Protein AF-A0AAE9ZLC9-F1 (afdb_monomer_lite)

Secondary structure (DSSP, 8-state):
-GGGGGGS-EEEEE-S-TTS-GGG--EEEEE--TTS-HHHHHHHHHHS---PPPP-EEEEEEEE--STTHHHHHHHHHHHHHHHHHHHTT--BS-EEEEE--TTT-SEEEEEEEESS-GGGGHHHHH--

pLDDT: mean 86.39, std 11.59, range [37.81, 95.06]

Radius of gyration: 15.39 Å; chains: 1; bounding box: 34×34×40 Å

Foldseek 3Di:
DVVPQLQFWWKKKWQDDPPDDPVPTDIDTDTDCVPDDPVVVVVVVVVAPDDDQDDADKDKDKDFDDDPVSVVVVCVPPVVVRVVVCVVVVKDFLIKMWTDGDVVPDGTIMIITGIPDHVVSCVVVVVRD

Sequence (129 aa):
MALQIWRHGRLAVYLDPPDAPKESLRSILACRIDGLSEGEQATWRASFPGVMLPGSDALIADFPYKNYASFFLAPMKVYPELQKRMLAEGREGAVAIEEYGVIGESERIRIIMPVGIERTAYQPLMDAF

Organism: NCBI:txid1866326

Structure (mmCIF, N/CA/C/O backbone):
data_AF-A0AAE9ZLC9-F1
#
_entry.id   AF-A0AAE9ZLC9-F1
#
loop_
_atom_site.group_PDB
_atom_site.id
_atom_site.type_symbol
_atom_site.label_atom_id
_atom_site.label_alt_id
_atom_site.label_comp_id
_atom_site.label_asym_id
_atom_site.label_entity_id
_atom_site.label_seq_id
_atom_site.pdbx_PDB_ins_code
_atom_site.Cartn_x
_atom_site.Cartn_y
_atom_site.Cartn_z
_atom_site.occupancy
_atom_site.B_iso_or_equiv
_atom_site.auth_seq_id
_atom_site.auth_comp_id
_atom_site.auth_asym_id
_atom_site.auth_atom_id
_atom_site.pdbx_PDB_model_num
ATOM 1 N N . MET A 1 1 ? -15.002 4.793 20.406 1.00 41.41 1 MET A N 1
ATOM 2 C CA . MET A 1 1 ? -14.146 3.631 20.079 1.00 41.41 1 MET A CA 1
ATOM 3 C C . MET A 1 1 ? -13.706 3.558 18.608 1.00 41.41 1 MET A C 1
ATOM 5 O O . MET A 1 1 ? -12.858 2.741 18.302 1.00 41.41 1 MET A O 1
ATOM 9 N N . ALA A 1 2 ? -14.196 4.417 17.697 1.00 39.53 2 ALA A N 1
ATOM 10 C CA . ALA A 1 2 ? -13.727 4.440 16.301 1.00 39.53 2 ALA A CA 1
ATOM 11 C C . ALA A 1 2 ? -12.311 5.034 16.130 1.00 39.53 2 ALA A C 1
ATOM 13 O O . ALA A 1 2 ? -11.583 4.634 15.235 1.00 39.53 2 ALA A O 1
ATOM 14 N N . LEU A 1 3 ? -11.899 5.959 17.008 1.00 37.81 3 LEU A N 1
ATOM 15 C CA . LEU A 1 3 ? -10.652 6.738 16.903 1.00 37.81 3 LEU A CA 1
ATOM 16 C C . LEU A 1 3 ? -9.344 5.919 16.956 1.00 37.81 3 LEU A C 1
ATOM 18 O O . LEU A 1 3 ? -8.334 6.401 16.453 1.00 37.81 3 LEU A O 1
ATOM 22 N N . GLN A 1 4 ? -9.337 4.709 17.528 1.00 41.66 4 GLN A N 1
ATOM 23 C CA . GLN A 1 4 ? -8.110 3.904 17.657 1.00 41.66 4 GLN A CA 1
ATOM 24 C C . GLN A 1 4 ? -7.728 3.150 16.377 1.00 41.66 4 GLN A C 1
ATOM 26 O O . GLN A 1 4 ? -6.543 3.076 16.076 1.00 41.66 4 GLN A O 1
ATOM 31 N N . ILE A 1 5 ? -8.690 2.681 15.572 1.00 47.69 5 ILE A N 1
ATOM 32 C CA . ILE A 1 5 ? -8.378 2.025 14.285 1.00 47.69 5 ILE A CA 1
ATOM 33 C C . ILE A 1 5 ? -7.686 3.000 13.336 1.00 47.69 5 ILE A C 1
ATOM 35 O O . ILE A 1 5 ? -6.748 2.639 12.639 1.00 47.69 5 ILE A O 1
ATOM 39 N N . TRP A 1 6 ? -8.116 4.265 13.336 1.00 47.50 6 TRP A N 1
ATOM 40 C CA . TRP A 1 6 ? -7.562 5.286 12.447 1.00 47.50 6 TRP A CA 1
ATOM 41 C C . TRP A 1 6 ? -6.094 5.617 12.745 1.00 47.50 6 TRP A C 1
ATOM 43 O O . TRP A 1 6 ? -5.439 6.229 11.902 1.00 47.50 6 TRP A O 1
ATOM 53 N N . ARG A 1 7 ? -5.568 5.200 13.908 1.00 52.69 7 ARG A N 1
ATOM 54 C CA . ARG A 1 7 ? -4.142 5.296 14.256 1.00 52.69 7 ARG A CA 1
ATOM 55 C C . ARG A 1 7 ? -3.290 4.185 13.648 1.00 52.69 7 ARG A C 1
ATOM 57 O O . ARG A 1 7 ? -2.066 4.281 13.697 1.00 52.69 7 ARG A O 1
ATOM 64 N N . HIS A 1 8 ? -3.894 3.134 13.105 1.00 54.69 8 HIS A N 1
ATOM 65 C CA . HIS A 1 8 ? -3.182 1.995 12.539 1.00 54.69 8 HIS A CA 1
ATOM 66 C C . HIS A 1 8 ? -3.405 1.961 11.029 1.00 54.69 8 HIS A C 1
ATOM 68 O O . HIS A 1 8 ? -4.533 1.845 10.564 1.00 54.69 8 HIS A O 1
ATOM 74 N N . GLY A 1 9 ? -2.300 2.154 10.295 1.00 68.56 9 GLY A N 1
ATOM 75 C CA . GLY A 1 9 ? -2.165 2.249 8.837 1.00 68.56 9 GLY A CA 1
ATOM 76 C C . GLY A 1 9 ? -3.470 2.233 8.045 1.00 68.56 9 GLY A C 1
ATOM 77 O O . GLY A 1 9 ? -4.021 1.162 7.779 1.00 68.56 9 GLY A O 1
ATOM 78 N N . ARG A 1 10 ? -3.948 3.415 7.635 1.00 87.62 10 ARG A N 1
ATOM 79 C CA . ARG A 1 10 ? -5.004 3.507 6.622 1.00 87.62 10 ARG A CA 1
ATOM 80 C C . ARG A 1 10 ? -4.409 3.085 5.295 1.00 87.62 10 ARG A C 1
ATOM 82 O O . ARG A 1 10 ? -3.353 3.589 4.925 1.00 87.62 10 ARG A O 1
ATOM 89 N N . LEU A 1 11 ? -5.080 2.190 4.595 1.00 90.75 11 LEU A N 1
ATOM 90 C CA . LEU A 1 11 ? -4.595 1.629 3.349 1.00 90.75 11 LEU A CA 1
ATOM 91 C C . LEU A 1 11 ? -5.506 2.041 2.197 1.00 90.75 11 LEU A C 1
ATOM 93 O O . LEU A 1 11 ? -6.728 1.984 2.325 1.00 90.75 11 LEU A O 1
ATOM 97 N N . ALA A 1 12 ? -4.907 2.401 1.069 1.00 92.50 12 ALA A N 1
ATOM 98 C CA . ALA A 1 12 ? -5.549 2.298 -0.233 1.00 92.50 12 ALA A CA 1
ATOM 99 C C . ALA A 1 12 ? -4.851 1.179 -1.010 1.00 92.50 12 ALA A C 1
ATOM 101 O O . ALA A 1 12 ? -3.630 1.197 -1.151 1.00 92.50 12 ALA A O 1
ATOM 102 N N . VAL A 1 13 ? -5.609 0.190 -1.476 1.00 92.94 13 VAL A N 1
ATOM 103 C CA . VAL A 1 13 ? -5.089 -0.939 -2.256 1.00 92.94 13 VAL A CA 1
ATOM 104 C C . VAL A 1 13 ? -5.652 -0.857 -3.665 1.00 92.94 13 VAL A C 1
ATOM 106 O O . VAL A 1 13 ? -6.867 -0.866 -3.836 1.00 92.94 13 VAL A O 1
ATOM 109 N N . TYR A 1 14 ? -4.783 -0.778 -4.668 1.00 92.56 14 TYR A N 1
ATOM 110 C CA . TYR A 1 14 ? -5.153 -0.699 -6.080 1.00 92.56 14 TYR A CA 1
ATOM 111 C C . TYR A 1 14 ? -5.050 -2.086 -6.705 1.00 92.56 14 TYR A C 1
ATOM 113 O O . TYR A 1 14 ? -3.981 -2.707 -6.705 1.00 92.56 14 TYR A O 1
ATOM 121 N N . LEU A 1 15 ? -6.186 -2.581 -7.195 1.00 90.38 15 LEU A N 1
ATOM 122 C CA . LEU A 1 15 ? -6.376 -3.988 -7.545 1.00 90.38 15 LEU A CA 1
ATOM 123 C C . LEU A 1 15 ? -6.144 -4.304 -9.008 1.00 90.38 15 LEU A C 1
ATOM 125 O O . LEU A 1 15 ? -6.042 -5.484 -9.347 1.00 90.38 15 LEU A O 1
ATOM 129 N N . ASP A 1 16 ? -5.985 -3.295 -9.858 1.00 88.81 16 ASP A N 1
ATOM 130 C CA . ASP A 1 16 ? -5.881 -3.461 -11.308 1.00 88.81 16 ASP A CA 1
ATOM 131 C C . ASP A 1 16 ? -4.514 -3.019 -11.845 1.00 88.81 16 ASP A C 1
ATOM 133 O O . ASP A 1 16 ? -3.802 -2.247 -11.189 1.00 88.81 16 ASP A O 1
ATOM 137 N N . PRO A 1 17 ? -4.058 -3.614 -12.958 1.00 83.25 17 PRO A N 1
ATOM 138 C CA . PRO A 1 17 ? -2.774 -3.267 -13.546 1.00 83.25 17 PRO A CA 1
ATOM 139 C C . PRO A 1 17 ? -2.822 -1.855 -14.160 1.00 83.25 17 PRO A C 1
ATOM 141 O O . PRO A 1 17 ? -3.903 -1.327 -14.431 1.00 83.25 17 PRO A O 1
ATOM 144 N N . PRO A 1 18 ? -1.662 -1.209 -14.374 1.00 78.69 18 PRO A N 1
ATOM 145 C CA . PRO A 1 18 ? -1.604 0.180 -14.840 1.00 78.69 18 PRO A CA 1
ATOM 146 C C . PRO A 1 18 ? -2.174 0.399 -16.252 1.00 78.69 18 PRO A C 1
ATOM 148 O O . PRO A 1 18 ? -2.466 1.536 -16.615 1.00 78.69 18 PRO A O 1
ATOM 151 N N . ASP A 1 19 ? -2.312 -0.660 -17.048 1.00 83.94 19 ASP A N 1
ATOM 152 C CA . ASP A 1 19 ? -2.883 -0.662 -18.398 1.00 83.94 19 ASP A CA 1
ATOM 153 C C . ASP A 1 19 ? -4.391 -0.966 -18.428 1.00 83.94 19 ASP A C 1
ATOM 155 O O . ASP A 1 19 ? -5.004 -0.898 -19.496 1.00 83.94 19 ASP A O 1
ATOM 159 N N . ALA A 1 20 ? -5.008 -1.264 -17.278 1.00 87.25 20 ALA A N 1
ATOM 160 C CA . ALA A 1 20 ? -6.444 -1.490 -17.202 1.00 87.25 20 ALA A CA 1
ATOM 161 C C . ALA A 1 20 ? -7.235 -0.242 -17.653 1.00 87.25 20 ALA A C 1
ATOM 163 O O . ALA A 1 20 ? -6.843 0.893 -17.344 1.00 87.25 20 ALA A O 1
ATOM 164 N N . PRO A 1 21 ? -8.376 -0.417 -18.351 1.00 90.62 21 PRO A N 1
ATOM 165 C CA . PRO A 1 21 ? -9.246 0.694 -18.721 1.00 90.62 21 PRO A CA 1
ATOM 166 C C . PRO A 1 21 ? -9.678 1.492 -17.489 1.00 90.62 21 PRO A C 1
ATOM 168 O O . PRO A 1 21 ? -9.959 0.918 -16.437 1.00 90.62 21 PRO A O 1
ATOM 171 N N . LYS A 1 22 ? -9.773 2.821 -17.618 1.00 88.94 22 LYS A N 1
ATOM 172 C CA . LYS A 1 22 ? -10.055 3.719 -16.482 1.00 88.94 22 LYS A CA 1
ATOM 173 C C . LYS A 1 22 ? -11.364 3.374 -15.774 1.00 88.94 22 LYS A C 1
ATOM 175 O O . LYS A 1 22 ? -11.442 3.440 -14.554 1.00 88.94 22 LYS A O 1
ATOM 180 N N . GLU A 1 23 ? -12.373 3.000 -16.545 1.00 91.56 23 GLU A N 1
ATOM 181 C CA . GLU A 1 23 ? -13.699 2.571 -16.106 1.00 91.56 23 GLU A CA 1
ATOM 182 C C . GLU A 1 23 ? -13.704 1.224 -15.367 1.00 91.56 23 GLU A C 1
ATOM 184 O O . GLU A 1 23 ? -14.697 0.884 -14.733 1.00 91.56 23 GLU A O 1
ATOM 189 N N . SER A 1 24 ? -12.610 0.465 -15.446 1.00 89.19 24 SER A N 1
ATOM 190 C CA . SER A 1 24 ? -12.443 -0.846 -14.809 1.00 89.19 24 SER A CA 1
ATOM 191 C C . SER A 1 24 ? -11.488 -0.812 -13.614 1.00 89.19 24 SER A C 1
ATOM 193 O O . SER A 1 24 ? -11.237 -1.854 -13.018 1.00 89.19 24 SER A O 1
ATOM 195 N N . LEU A 1 25 ? -10.945 0.361 -13.264 1.00 90.56 25 LEU A N 1
ATOM 196 C CA . LEU A 1 25 ? -10.050 0.513 -12.121 1.00 90.56 25 LEU A CA 1
ATOM 197 C C . LEU A 1 25 ? -10.820 0.363 -10.808 1.00 90.56 25 LEU A C 1
ATOM 199 O O . LEU A 1 25 ? -11.766 1.100 -10.527 1.00 90.56 25 LEU A O 1
ATOM 203 N N . ARG A 1 26 ? -10.353 -0.554 -9.973 1.00 91.88 26 ARG A N 1
ATOM 204 C CA . ARG A 1 26 ? -10.865 -0.861 -8.645 1.00 91.88 26 ARG A CA 1
ATOM 205 C C . ARG A 1 26 ? -9.793 -0.560 -7.614 1.00 91.88 26 ARG A C 1
ATOM 207 O O . ARG A 1 26 ? -8.600 -0.849 -7.774 1.00 91.88 26 ARG A O 1
ATOM 214 N N . SER A 1 27 ? -10.246 -0.001 -6.506 1.00 92.00 27 SER A N 1
ATOM 215 C CA . SER A 1 27 ? -9.431 0.187 -5.321 1.00 92.00 27 SER A CA 1
ATOM 216 C C . SER A 1 27 ? -10.255 -0.068 -4.071 1.00 9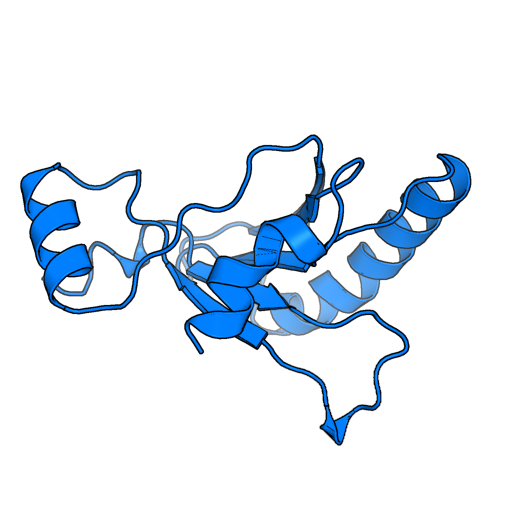2.00 27 SER A C 1
ATOM 218 O O . SER A 1 27 ? -11.477 0.074 -4.064 1.00 92.00 27 SER A O 1
ATOM 220 N N . ILE A 1 28 ? -9.567 -0.463 -3.007 1.00 91.81 28 ILE A N 1
ATOM 221 C CA . ILE A 1 28 ? -10.163 -0.726 -1.703 1.00 91.81 28 ILE A CA 1
ATOM 222 C C . ILE A 1 28 ? -9.542 0.224 -0.691 1.00 91.81 28 ILE A C 1
ATOM 224 O O . ILE A 1 28 ? -8.319 0.339 -0.594 1.00 91.81 28 ILE A O 1
ATOM 228 N N . LEU A 1 29 ? -10.397 0.873 0.097 1.00 90.81 29 LEU A N 1
ATOM 229 C CA . LEU A 1 29 ? -9.987 1.566 1.310 1.00 90.81 29 LEU A CA 1
ATOM 230 C C . LEU A 1 29 ? -10.072 0.587 2.478 1.00 90.81 29 LEU A C 1
ATOM 232 O O . LEU A 1 29 ? -11.135 0.039 2.762 1.00 90.81 29 LEU A O 1
ATOM 236 N N . ALA A 1 30 ? -8.950 0.372 3.152 1.00 89.38 30 ALA A N 1
ATOM 237 C CA . ALA A 1 30 ? -8.832 -0.583 4.241 1.00 89.38 30 ALA A CA 1
ATOM 238 C C . ALA A 1 30 ? -8.096 0.024 5.441 1.00 89.38 30 ALA A C 1
ATOM 240 O O . ALA A 1 30 ? -7.566 1.136 5.402 1.00 89.38 30 ALA A O 1
ATOM 241 N N . CYS A 1 31 ? -8.064 -0.725 6.535 1.00 89.38 31 CYS A N 1
ATOM 242 C CA . CYS A 1 31 ? -7.281 -0.393 7.714 1.00 89.38 31 CYS A CA 1
ATOM 243 C C . CYS A 1 31 ? -6.585 -1.643 8.239 1.00 89.38 31 CYS A C 1
ATOM 245 O O . CYS A 1 31 ? -7.064 -2.768 8.078 1.00 89.38 31 CYS A O 1
ATOM 247 N N . ARG A 1 32 ? -5.437 -1.430 8.871 1.00 88.06 32 ARG A N 1
ATOM 248 C CA . ARG A 1 32 ? -4.700 -2.483 9.556 1.00 88.06 32 ARG A CA 1
ATOM 249 C C . ARG A 1 32 ? -5.283 -2.718 10.942 1.00 88.06 32 ARG A C 1
ATOM 251 O O . ARG A 1 32 ? -5.432 -1.782 11.722 1.00 88.06 32 ARG A O 1
ATOM 258 N N . ILE A 1 33 ? -5.568 -3.979 11.257 1.00 88.94 33 ILE A N 1
ATOM 259 C CA . ILE A 1 33 ? -6.037 -4.393 12.589 1.00 88.94 33 ILE A CA 1
ATOM 260 C C . ILE A 1 33 ? -5.012 -5.247 13.340 1.00 88.94 33 ILE A C 1
ATOM 262 O O . ILE A 1 33 ? -5.241 -5.594 14.491 1.00 88.94 33 ILE A O 1
ATOM 266 N N . ASP A 1 34 ? -3.876 -5.576 12.722 1.00 84.81 34 ASP A N 1
ATOM 267 C CA . ASP A 1 34 ? -2.838 -6.440 13.296 1.00 84.81 34 ASP A CA 1
ATOM 268 C C . ASP A 1 34 ? -2.129 -5.825 14.516 1.00 84.81 34 ASP A C 1
ATOM 270 O O . ASP A 1 34 ? -1.554 -6.553 15.319 1.00 84.81 34 ASP A O 1
ATOM 274 N N . GLY A 1 35 ? -2.224 -4.504 14.696 1.00 84.19 35 GLY A N 1
ATOM 275 C CA . GLY A 1 35 ? -1.751 -3.800 15.894 1.00 84.19 35 GLY A CA 1
ATOM 276 C C . GLY A 1 35 ? -2.757 -3.721 17.052 1.00 84.19 35 GLY A C 1
ATOM 277 O O . GLY A 1 35 ? -2.401 -3.218 18.115 1.00 84.19 35 GLY A O 1
ATOM 278 N N . LEU A 1 36 ? -4.002 -4.177 16.865 1.00 87.19 36 LEU A N 1
ATOM 279 C CA . LEU A 1 36 ? -5.048 -4.135 17.897 1.00 87.19 36 LEU A CA 1
ATOM 280 C C . LEU A 1 36 ? -4.994 -5.370 18.808 1.00 87.19 36 LEU A C 1
ATOM 282 O O . LEU A 1 36 ? -4.471 -6.414 18.414 1.00 87.19 36 LEU A O 1
ATOM 286 N N . SER A 1 37 ? -5.587 -5.287 20.002 1.00 90.50 37 SER A N 1
ATOM 287 C CA . SER A 1 37 ? -5.745 -6.459 20.879 1.00 90.50 37 SER A CA 1
ATOM 288 C C . SER A 1 37 ? -6.650 -7.526 20.249 1.00 90.50 37 SER A C 1
ATOM 290 O O . SER A 1 37 ? -7.487 -7.219 19.400 1.00 90.50 37 SER A O 1
ATOM 292 N N . GLU A 1 38 ? -6.540 -8.788 20.678 1.00 90.50 38 GLU A N 1
ATOM 293 C CA . GLU A 1 38 ? -7.362 -9.880 20.126 1.00 90.50 38 GLU A CA 1
ATOM 294 C C . GLU A 1 38 ? -8.872 -9.608 20.227 1.00 90.50 38 GLU A C 1
ATOM 296 O O . GLU A 1 38 ? -9.608 -9.867 19.275 1.00 90.50 38 GLU A O 1
ATOM 301 N N . GLY A 1 39 ? -9.336 -9.031 21.341 1.00 92.94 39 GLY A N 1
ATOM 302 C CA . GLY A 1 39 ? -10.748 -8.681 21.528 1.00 92.94 39 GLY A CA 1
ATOM 303 C C . GLY A 1 39 ? -11.227 -7.583 20.571 1.00 92.94 39 GLY A C 1
ATOM 304 O O . GLY A 1 39 ? -12.325 -7.667 20.012 1.00 92.94 39 GLY A O 1
ATOM 305 N N . GLU A 1 40 ? -10.390 -6.575 20.319 1.00 89.81 40 GLU A N 1
ATOM 306 C CA . GLU A 1 40 ? -10.677 -5.536 19.325 1.00 89.81 40 GLU A CA 1
ATOM 307 C C . GLU A 1 40 ? -10.673 -6.120 17.910 1.00 89.81 40 GLU A C 1
ATOM 309 O O . GLU A 1 40 ? -11.611 -5.885 17.150 1.00 89.81 40 GLU A O 1
ATOM 314 N N . GLN A 1 41 ? -9.673 -6.937 17.563 1.00 90.19 41 GLN A N 1
ATOM 315 C CA . GLN A 1 41 ? -9.620 -7.619 16.269 1.00 90.19 41 GLN A CA 1
ATOM 316 C C . GLN A 1 41 ? -10.864 -8.483 16.033 1.00 90.19 41 GLN A C 1
ATOM 318 O O . GLN A 1 41 ? -11.435 -8.437 14.944 1.00 90.19 41 GLN A O 1
ATOM 323 N N . ALA A 1 42 ? -11.307 -9.247 17.037 1.00 91.31 42 ALA A N 1
ATOM 324 C CA . ALA A 1 42 ? -12.510 -10.072 16.952 1.00 91.31 42 ALA A CA 1
ATOM 325 C C . ALA A 1 42 ? -13.765 -9.224 16.692 1.00 91.31 42 ALA A C 1
ATOM 327 O O . ALA A 1 42 ? -14.579 -9.574 15.838 1.00 91.31 42 ALA A O 1
ATOM 328 N N . THR A 1 43 ? -13.881 -8.073 17.360 1.00 91.69 43 THR A N 1
ATOM 329 C CA . THR A 1 43 ? -14.989 -7.125 17.159 1.00 91.69 43 THR A CA 1
ATOM 330 C C . THR A 1 43 ? -15.040 -6.612 15.714 1.00 91.69 43 THR A C 1
ATOM 332 O O . THR A 1 43 ? -16.107 -6.592 15.095 1.00 91.69 43 THR A O 1
ATOM 335 N N . TRP A 1 44 ? -13.890 -6.237 15.144 1.00 89.44 44 TRP A N 1
ATOM 336 C CA . TRP A 1 44 ? -13.821 -5.723 13.772 1.00 89.44 44 TRP A CA 1
ATOM 337 C C . TRP A 1 44 ? -14.048 -6.808 12.724 1.00 89.44 44 TRP A C 1
ATOM 339 O O . TRP A 1 44 ? -14.813 -6.582 11.790 1.00 89.44 44 TRP A O 1
ATOM 349 N N . ARG A 1 45 ? -13.479 -8.005 12.913 1.00 88.81 45 ARG A N 1
ATOM 350 C CA . ARG A 1 45 ? -13.714 -9.161 12.029 1.00 88.81 45 ARG A CA 1
ATOM 351 C C . ARG A 1 45 ? -15.179 -9.602 12.003 1.00 88.81 45 ARG A C 1
ATOM 353 O O . ARG A 1 45 ? -15.631 -10.109 10.987 1.00 88.81 45 ARG A O 1
ATOM 360 N N . ALA A 1 46 ? -15.919 -9.408 13.095 1.00 90.62 46 ALA A N 1
ATOM 361 C CA . ALA A 1 46 ? -17.353 -9.695 13.135 1.00 90.62 46 ALA A CA 1
ATOM 362 C C . ALA A 1 46 ? -18.204 -8.647 12.393 1.00 90.62 46 ALA A C 1
ATOM 364 O O . ALA A 1 46 ? -19.331 -8.941 12.005 1.00 90.62 46 ALA A O 1
ATOM 365 N N . SER A 1 47 ? -17.682 -7.429 12.212 1.00 90.31 47 SER A N 1
ATOM 366 C CA . SER A 1 47 ? -18.437 -6.295 11.661 1.00 90.31 47 SER A CA 1
ATOM 367 C C . SER A 1 47 ? -18.102 -5.989 10.199 1.00 90.31 47 SER A C 1
ATOM 369 O O . SER A 1 47 ? -18.915 -5.385 9.505 1.00 90.31 47 SER A O 1
ATOM 371 N N . PHE A 1 48 ? -16.912 -6.377 9.732 1.00 88.12 48 PHE A N 1
ATOM 372 C CA . PHE A 1 48 ? -16.414 -6.058 8.395 1.00 88.12 48 PHE A CA 1
ATOM 373 C C . PHE A 1 48 ? -15.728 -7.269 7.759 1.00 88.12 48 PHE A C 1
ATOM 375 O O . PHE A 1 48 ? -15.074 -8.037 8.471 1.00 88.12 48 PHE A O 1
ATOM 382 N N . PRO A 1 49 ? -15.812 -7.421 6.423 1.00 87.19 49 PRO A N 1
ATOM 383 C CA . PRO A 1 49 ? -14.988 -8.387 5.712 1.00 87.19 49 PRO A CA 1
ATOM 384 C C . PRO A 1 49 ? -13.510 -8.083 5.969 1.00 87.19 49 PRO A C 1
ATOM 386 O O . PRO A 1 49 ? -13.043 -6.955 5.808 1.00 87.19 49 PRO A O 1
ATOM 389 N N . GLY A 1 50 ? -12.781 -9.103 6.410 1.00 85.88 50 GLY A N 1
ATOM 390 C CA . GLY A 1 50 ? -11.353 -9.031 6.677 1.00 85.88 50 GLY A CA 1
ATOM 391 C C . GLY A 1 50 ? -10.617 -10.024 5.798 1.00 85.88 50 GLY A C 1
ATOM 392 O O . GLY A 1 50 ? -11.047 -11.167 5.657 1.00 85.88 50 GLY A O 1
ATOM 393 N N . VAL A 1 51 ? -9.486 -9.603 5.244 1.00 88.06 51 VAL A N 1
ATOM 394 C CA . VAL A 1 51 ? -8.602 -10.477 4.474 1.00 88.06 51 VAL A CA 1
ATOM 395 C C . VAL A 1 51 ? -7.178 -10.359 4.991 1.00 88.06 51 VAL A C 1
ATOM 397 O O . VAL A 1 51 ? -6.752 -9.304 5.465 1.00 88.06 51 VAL A O 1
ATOM 400 N N . MET A 1 52 ? -6.438 -11.459 4.909 1.00 87.75 52 MET A N 1
ATOM 401 C CA . MET A 1 52 ? -4.997 -11.453 5.125 1.00 87.75 52 MET A CA 1
ATOM 402 C C . MET A 1 52 ? -4.322 -11.208 3.782 1.00 87.75 52 MET A C 1
ATOM 404 O O . MET A 1 52 ? -4.552 -11.956 2.834 1.00 87.75 52 MET A O 1
ATOM 408 N N . LEU A 1 53 ? -3.494 -10.169 3.699 1.00 87.69 53 LEU A N 1
ATOM 409 C CA . LEU A 1 53 ? -2.664 -9.963 2.518 1.00 87.69 53 LEU A CA 1
ATOM 410 C C . LEU A 1 53 ? -1.562 -11.033 2.490 1.00 87.69 53 LEU A C 1
ATOM 412 O O . LEU A 1 53 ? -0.963 -11.299 3.538 1.00 87.69 53 LEU A O 1
ATOM 416 N N . PRO A 1 54 ? -1.285 -11.653 1.330 1.00 89.56 54 PRO A N 1
ATOM 417 C CA . PRO A 1 54 ? -0.207 -12.623 1.230 1.00 89.56 54 PRO A CA 1
ATOM 418 C C . PRO A 1 54 ? 1.140 -11.945 1.512 1.00 89.56 54 PRO A C 1
ATOM 420 O O . PRO A 1 54 ? 1.380 -10.807 1.104 1.00 89.56 54 PRO A O 1
ATOM 423 N N . GLY A 1 55 ? 2.019 -12.647 2.227 1.00 89.31 55 GLY A N 1
ATOM 424 C CA . GLY A 1 55 ? 3.386 -12.187 2.456 1.00 89.31 55 GLY A CA 1
ATOM 425 C C . GLY A 1 55 ? 4.227 -12.325 1.189 1.00 89.31 55 GLY A C 1
ATOM 426 O O . GLY A 1 55 ? 4.193 -13.368 0.538 1.00 89.31 55 GLY A O 1
ATOM 427 N N . SER A 1 56 ? 4.997 -11.292 0.856 1.00 90.75 56 SER A N 1
ATOM 428 C CA . SER A 1 56 ? 5.932 -11.290 -0.271 1.00 90.75 56 SER A CA 1
ATOM 429 C C . SER A 1 56 ? 7.088 -10.327 -0.011 1.00 90.75 56 SER A C 1
ATOM 431 O O . SER A 1 56 ? 7.015 -9.472 0.877 1.00 90.75 56 SER A O 1
ATOM 433 N N . ASP A 1 57 ? 8.122 -10.409 -0.846 1.00 92.31 57 ASP A N 1
ATOM 434 C CA . ASP A 1 57 ? 9.043 -9.288 -1.003 1.00 92.31 57 ASP A CA 1
ATOM 435 C C . ASP A 1 57 ? 8.278 -8.066 -1.526 1.00 92.31 57 ASP A C 1
ATOM 437 O O . ASP A 1 57 ? 7.259 -8.183 -2.217 1.00 92.31 57 ASP A O 1
ATOM 441 N N . ALA A 1 58 ? 8.764 -6.871 -1.202 1.00 92.56 58 ALA A N 1
ATOM 442 C CA . ALA A 1 58 ? 8.164 -5.637 -1.678 1.00 92.56 58 ALA A CA 1
ATOM 443 C C . ALA A 1 58 ? 9.218 -4.558 -1.912 1.00 92.56 58 ALA A C 1
ATOM 445 O O . ALA A 1 58 ? 10.166 -4.408 -1.138 1.00 92.56 58 ALA A O 1
ATOM 446 N N . LEU A 1 59 ? 9.009 -3.753 -2.952 1.00 93.25 59 LEU A N 1
ATOM 447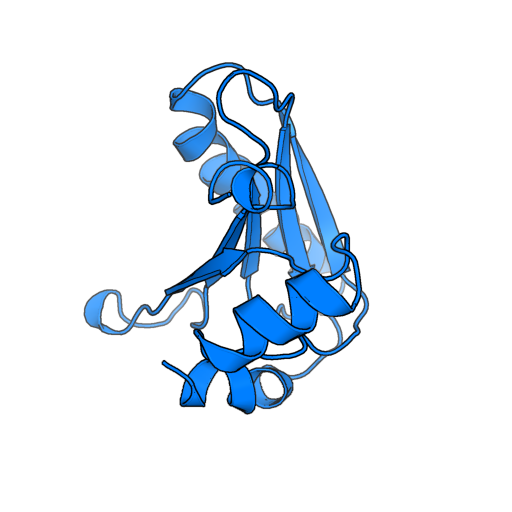 C CA . LEU A 1 59 ? 9.661 -2.457 -3.059 1.00 93.25 59 LEU A CA 1
ATOM 448 C C . LEU A 1 59 ? 8.844 -1.442 -2.266 1.00 93.25 59 LEU A C 1
ATOM 450 O O . LEU A 1 59 ? 7.634 -1.319 -2.450 1.00 93.25 59 LEU A O 1
ATOM 454 N N . ILE A 1 60 ? 9.512 -0.719 -1.373 1.00 93.56 60 ILE A N 1
ATOM 455 C CA . ILE A 1 60 ? 8.873 0.247 -0.484 1.00 93.56 60 ILE A CA 1
ATOM 456 C C . ILE A 1 60 ? 9.539 1.598 -0.683 1.00 93.56 60 ILE A C 1
ATOM 458 O O . ILE A 1 60 ? 10.767 1.704 -0.684 1.00 93.56 60 ILE A O 1
ATOM 462 N N . ALA A 1 61 ? 8.722 2.633 -0.820 1.00 95.06 61 ALA A N 1
ATOM 463 C CA . ALA A 1 61 ? 9.175 4.009 -0.866 1.00 95.06 61 ALA A CA 1
ATOM 464 C C . ALA A 1 61 ? 8.351 4.864 0.096 1.00 95.06 61 ALA A C 1
ATOM 466 O O . ALA A 1 61 ? 7.124 4.799 0.125 1.00 95.06 61 ALA A O 1
ATOM 467 N N . ASP A 1 62 ? 9.048 5.691 0.868 1.00 94.31 62 ASP A N 1
ATOM 468 C CA . ASP A 1 62 ? 8.436 6.677 1.746 1.00 94.31 62 ASP A CA 1
ATOM 469 C C . ASP A 1 62 ? 8.515 8.059 1.091 1.00 94.31 62 ASP A C 1
ATOM 471 O O . ASP A 1 62 ? 9.581 8.504 0.660 1.00 94.31 62 ASP A O 1
ATOM 475 N N . PHE A 1 63 ? 7.386 8.757 1.043 1.00 94.75 63 PHE A N 1
ATOM 476 C CA . PHE A 1 63 ? 7.285 10.133 0.580 1.00 94.75 63 PHE A CA 1
ATOM 477 C C . PHE A 1 63 ? 6.937 11.060 1.751 1.00 94.75 63 PHE A C 1
ATOM 479 O O . PHE A 1 63 ? 5.989 10.774 2.484 1.00 94.75 63 PHE A O 1
ATOM 486 N N . PRO A 1 64 ? 7.638 12.191 1.940 1.00 93.38 64 PRO A N 1
ATOM 487 C CA . PRO A 1 64 ? 7.370 13.091 3.056 1.00 93.38 64 PRO A CA 1
ATOM 488 C C . PRO A 1 64 ? 5.980 13.737 2.952 1.00 93.38 64 PRO A C 1
ATOM 490 O O . PRO A 1 64 ? 5.629 14.382 1.955 1.00 93.38 64 PRO A O 1
ATOM 493 N N . TYR A 1 65 ? 5.199 13.615 4.022 1.00 91.12 65 TYR A N 1
ATOM 494 C CA . TYR A 1 65 ? 3.920 14.291 4.174 1.00 91.12 65 TYR A CA 1
ATOM 495 C C . TYR A 1 65 ? 4.151 15.679 4.767 1.00 91.12 65 TYR A C 1
ATOM 497 O O . TYR A 1 65 ? 4.610 15.820 5.896 1.00 91.12 65 TYR A O 1
ATOM 505 N N . LYS A 1 66 ? 3.848 16.719 3.988 1.00 88.88 66 LYS A N 1
ATOM 506 C CA . LYS A 1 66 ? 3.982 18.119 4.423 1.00 88.88 66 LYS A CA 1
ATOM 507 C C . LYS A 1 66 ? 2.636 18.822 4.505 1.00 88.88 66 LYS A C 1
ATOM 509 O O . LYS A 1 66 ? 2.430 19.671 5.362 1.00 88.88 66 LYS A O 1
ATOM 514 N N . ASN A 1 67 ? 1.741 18.513 3.575 1.00 89.12 67 ASN A N 1
ATOM 515 C CA . ASN A 1 67 ? 0.407 19.092 3.462 1.00 89.12 67 ASN A CA 1
ATOM 516 C C . ASN A 1 67 ? -0.438 18.238 2.504 1.00 89.12 67 ASN A C 1
ATOM 518 O O . ASN A 1 67 ? 0.045 17.251 1.951 1.00 89.12 67 ASN A O 1
ATOM 522 N N . TYR A 1 68 ? -1.684 18.645 2.257 1.00 87.44 68 TYR A N 1
ATOM 523 C CA . TYR A 1 68 ? -2.593 17.934 1.354 1.00 87.44 68 TYR A CA 1
ATOM 524 C C . TYR A 1 68 ? -2.054 17.741 -0.072 1.00 87.44 68 TYR A C 1
ATOM 526 O O . TYR A 1 68 ? -2.394 16.751 -0.713 1.00 87.44 68 TYR A O 1
ATOM 534 N N . ALA A 1 69 ? -1.177 18.619 -0.573 1.00 90.38 69 ALA A N 1
ATOM 535 C CA . ALA A 1 69 ? -0.578 18.422 -1.892 1.00 90.38 69 ALA A CA 1
ATOM 536 C C . ALA A 1 69 ? 0.337 17.184 -1.936 1.00 90.38 69 ALA A C 1
ATOM 538 O O . ALA A 1 69 ? 0.512 16.599 -3.004 1.00 90.38 69 ALA A O 1
ATOM 539 N N . SER A 1 70 ? 0.873 16.731 -0.793 1.00 90.38 70 SER A N 1
ATOM 540 C CA . SER A 1 70 ? 1.644 15.485 -0.712 1.00 90.38 70 SER A CA 1
ATOM 541 C C . SER A 1 70 ? 0.844 14.270 -1.192 1.00 90.38 70 SER A C 1
ATOM 543 O O . SER A 1 70 ? 1.452 13.386 -1.784 1.00 90.38 70 SER A O 1
ATOM 545 N N . PHE A 1 71 ? -0.485 14.236 -1.015 1.00 87.44 71 PHE A N 1
ATOM 546 C CA . PHE A 1 71 ? -1.326 13.124 -1.490 1.00 87.44 71 PHE A CA 1
ATOM 547 C C . PHE A 1 71 ? -1.310 12.974 -3.014 1.00 87.44 71 PHE A C 1
ATOM 549 O O . PHE A 1 71 ? -1.381 11.862 -3.518 1.00 87.44 71 PHE A O 1
ATOM 556 N N . PHE A 1 72 ? -1.161 14.078 -3.748 1.00 90.19 72 PHE A N 1
ATOM 557 C CA . PHE A 1 72 ? -1.065 14.055 -5.209 1.00 90.19 72 PHE A CA 1
ATOM 558 C C . PHE A 1 72 ? 0.383 13.889 -5.679 1.00 90.19 72 PHE A C 1
ATOM 560 O O . PHE A 1 72 ? 0.659 13.188 -6.648 1.00 90.19 72 PHE A O 1
ATOM 567 N N . LEU A 1 73 ? 1.334 14.513 -4.980 1.00 93.31 73 LEU A N 1
ATOM 568 C CA . LEU A 1 73 ? 2.745 14.486 -5.369 1.00 93.31 73 LEU A CA 1
ATOM 569 C C . LEU A 1 73 ? 3.427 13.145 -5.090 1.00 93.31 73 LEU A C 1
ATOM 571 O O . LEU A 1 73 ? 4.324 12.772 -5.845 1.00 93.31 73 LEU A O 1
ATOM 575 N N . ALA A 1 74 ? 3.034 12.447 -4.022 1.00 92.81 74 ALA A N 1
ATOM 576 C CA . ALA A 1 74 ? 3.583 11.142 -3.673 1.00 92.81 74 ALA A CA 1
ATOM 577 C C . ALA A 1 74 ? 3.428 10.133 -4.823 1.00 92.81 74 ALA A C 1
ATOM 579 O O . ALA A 1 74 ? 4.458 9.695 -5.342 1.00 92.81 74 ALA A O 1
ATOM 580 N N . PRO A 1 75 ? 2.209 9.820 -5.303 1.00 90.00 75 PRO A N 1
ATOM 581 C CA . PRO A 1 75 ? 2.040 8.853 -6.378 1.00 90.00 75 PRO A CA 1
ATOM 582 C C . PRO A 1 75 ? 2.735 9.313 -7.670 1.00 90.00 75 PRO A C 1
ATOM 584 O O . PRO A 1 75 ? 3.480 8.544 -8.276 1.00 90.00 75 PRO A O 1
ATOM 587 N N . MET A 1 76 ? 2.606 10.591 -8.044 1.00 91.69 76 MET A N 1
ATOM 588 C CA . MET A 1 76 ? 3.221 11.132 -9.265 1.00 91.69 76 MET A CA 1
ATOM 589 C C . MET A 1 76 ? 4.748 10.988 -9.315 1.00 91.69 76 MET A C 1
ATOM 591 O O . MET A 1 76 ? 5.310 10.898 -10.403 1.00 91.69 76 MET A O 1
ATOM 595 N N . LYS A 1 77 ? 5.429 11.011 -8.164 1.00 94.06 77 LYS A N 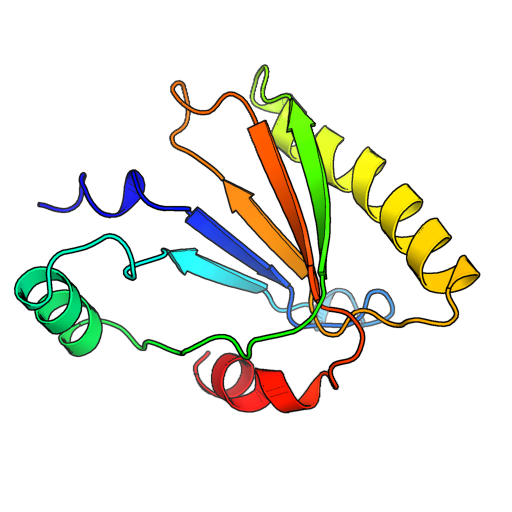1
ATOM 596 C CA . LYS A 1 77 ? 6.894 10.906 -8.095 1.00 94.06 77 LYS A CA 1
ATOM 597 C C . LYS A 1 77 ? 7.378 9.491 -7.816 1.00 94.06 77 LYS A C 1
ATOM 599 O O . LYS A 1 77 ? 8.429 9.105 -8.313 1.00 94.06 77 LYS A O 1
ATOM 604 N N . VAL A 1 78 ? 6.644 8.737 -7.007 1.00 94.56 78 VAL A N 1
ATOM 605 C CA . VAL A 1 78 ? 7.102 7.442 -6.503 1.00 94.56 78 VAL A CA 1
ATOM 606 C C . VAL A 1 78 ? 6.765 6.304 -7.461 1.00 94.56 78 VAL A C 1
ATOM 608 O O . VAL A 1 78 ? 7.642 5.481 -7.715 1.00 94.56 78 VAL A O 1
ATOM 611 N N . TYR A 1 79 ? 5.553 6.261 -8.033 1.00 91.31 79 TYR A N 1
ATOM 612 C CA . TYR A 1 79 ? 5.178 5.188 -8.967 1.00 91.31 79 TYR A CA 1
ATOM 613 C C . TYR A 1 79 ? 6.156 5.063 -10.147 1.00 91.31 79 TYR A C 1
ATOM 615 O O . TYR A 1 79 ? 6.600 3.943 -10.400 1.00 91.31 79 TYR A O 1
ATOM 623 N N . PRO A 1 80 ? 6.578 6.156 -10.824 1.00 91.88 80 PRO A N 1
ATOM 624 C CA . PRO A 1 80 ? 7.524 6.048 -11.935 1.00 91.88 80 PRO A CA 1
ATOM 625 C C . PRO A 1 80 ? 8.889 5.476 -11.531 1.00 91.88 80 PRO A C 1
ATOM 627 O O . PRO A 1 80 ? 9.453 4.655 -12.253 1.00 91.88 80 PRO A O 1
ATOM 630 N N . GLU A 1 81 ? 9.419 5.866 -10.369 1.00 94.25 81 GLU A N 1
ATOM 631 C CA . GLU A 1 81 ? 10.717 5.370 -9.890 1.00 94.25 81 GLU A CA 1
ATOM 632 C C . GLU A 1 81 ? 10.642 3.905 -9.449 1.00 94.25 81 GLU A C 1
ATOM 634 O O . GLU A 1 81 ? 11.536 3.114 -9.760 1.00 94.25 81 GLU A O 1
ATOM 639 N N . LEU A 1 82 ? 9.551 3.510 -8.783 1.00 92.00 82 LEU A N 1
ATOM 640 C CA . LEU A 1 82 ? 9.309 2.107 -8.448 1.00 92.00 82 LEU A CA 1
ATOM 641 C C . LEU A 1 82 ? 9.149 1.259 -9.712 1.00 92.00 82 LEU A C 1
ATOM 643 O O . LEU A 1 82 ? 9.769 0.203 -9.809 1.00 92.00 82 LEU A O 1
ATOM 647 N N . GLN A 1 83 ? 8.395 1.731 -10.706 1.00 89.38 83 GLN A N 1
ATOM 648 C CA . GLN A 1 83 ? 8.220 1.034 -11.980 1.00 89.38 83 GLN A CA 1
ATOM 649 C C . GLN A 1 83 ? 9.548 0.868 -12.722 1.00 89.38 83 GLN A C 1
ATOM 651 O O . GLN A 1 83 ? 9.864 -0.228 -13.179 1.00 89.38 83 GLN A O 1
ATOM 656 N N . LYS A 1 84 ? 10.366 1.923 -12.791 1.00 91.62 84 LYS A N 1
ATOM 657 C CA . LYS A 1 84 ? 11.706 1.860 -13.384 1.00 91.62 84 LYS A CA 1
ATOM 658 C C . LYS A 1 84 ? 12.575 0.801 -12.706 1.00 91.62 84 LYS A C 1
ATOM 660 O O . LYS A 1 84 ? 13.284 0.064 -13.390 1.00 91.62 84 LYS A O 1
ATOM 665 N N . ARG A 1 85 ? 12.517 0.712 -11.375 1.00 91.62 85 ARG A N 1
ATOM 666 C CA . ARG A 1 85 ? 13.270 -0.285 -10.610 1.00 91.62 85 ARG A CA 1
ATOM 667 C C . ARG A 1 85 ? 12.756 -1.706 -10.835 1.00 91.62 85 ARG A C 1
ATOM 669 O O . ARG A 1 85 ? 13.566 -2.592 -11.073 1.00 91.62 85 ARG A O 1
ATOM 676 N N . MET A 1 86 ? 11.440 -1.909 -10.827 1.00 89.94 86 MET A N 1
ATOM 677 C CA . MET A 1 86 ? 10.827 -3.207 -11.136 1.00 89.94 86 MET A CA 1
ATOM 678 C C . MET A 1 86 ? 11.234 -3.699 -12.530 1.00 89.94 86 MET A C 1
ATOM 680 O O . MET A 1 86 ? 11.712 -4.822 -12.662 1.00 89.94 86 MET A O 1
ATOM 684 N N . LEU A 1 87 ? 11.162 -2.827 -13.542 1.00 89.25 87 LEU A N 1
ATOM 685 C CA . LEU A 1 87 ? 11.582 -3.140 -14.911 1.00 89.25 87 LEU A CA 1
ATOM 686 C C . LEU A 1 87 ? 13.072 -3.501 -15.000 1.00 89.25 87 LEU A C 1
ATOM 688 O O . LEU A 1 87 ? 13.428 -4.456 -15.684 1.00 89.25 87 LEU A O 1
ATOM 692 N N . ALA A 1 88 ? 13.943 -2.774 -14.294 1.00 90.25 88 ALA A N 1
ATOM 693 C CA . ALA A 1 88 ? 15.378 -3.068 -14.262 1.00 90.25 88 ALA A CA 1
ATOM 694 C C . ALA A 1 88 ? 15.698 -4.418 -13.593 1.00 90.25 88 ALA A C 1
ATOM 696 O O . ALA A 1 88 ? 16.681 -5.063 -13.948 1.00 90.25 88 ALA A O 1
ATOM 697 N N . GLU A 1 89 ? 14.871 -4.842 -12.636 1.00 89.38 89 GLU A N 1
ATOM 698 C CA . GLU A 1 89 ? 15.008 -6.111 -11.917 1.00 89.38 89 GLU A CA 1
ATOM 699 C C . GLU A 1 89 ? 14.243 -7.269 -12.594 1.00 89.38 89 GLU A C 1
ATOM 701 O O . GLU A 1 89 ? 14.293 -8.394 -12.097 1.00 89.38 89 GLU A O 1
ATOM 706 N N . GLY A 1 90 ? 13.543 -7.021 -13.711 1.00 86.12 90 GLY A N 1
ATOM 707 C CA . GLY A 1 90 ? 12.705 -8.020 -14.388 1.00 86.12 90 GLY A CA 1
ATOM 708 C C . GLY A 1 90 ? 11.528 -8.500 -13.533 1.00 86.12 90 GLY A C 1
ATOM 709 O O . GLY A 1 90 ? 11.122 -9.655 -13.629 1.00 86.12 90 GLY A O 1
ATOM 710 N N . ARG A 1 91 ? 11.030 -7.635 -12.644 1.00 84.06 91 ARG A N 1
ATOM 711 C CA . ARG A 1 91 ? 9.943 -7.921 -11.705 1.00 84.06 91 ARG A CA 1
ATOM 712 C C . ARG A 1 91 ? 8.678 -7.195 -12.133 1.00 84.06 91 ARG A C 1
ATOM 714 O O . ARG A 1 91 ? 8.738 -6.081 -12.645 1.00 84.06 91 ARG A O 1
ATOM 721 N N . GLU A 1 92 ? 7.538 -7.796 -11.831 1.00 81.25 92 GLU A N 1
ATOM 722 C CA . GLU A 1 92 ? 6.230 -7.163 -11.966 1.00 81.25 92 GLU A CA 1
ATOM 723 C C . GLU A 1 92 ? 5.564 -7.050 -10.594 1.00 81.25 92 GLU A C 1
ATOM 725 O O . GLU A 1 92 ? 5.781 -7.879 -9.703 1.00 81.25 92 GLU A O 1
ATOM 730 N N . GLY A 1 93 ? 4.801 -5.972 -10.411 1.00 83.25 93 GLY A N 1
ATOM 731 C CA . GLY A 1 93 ? 4.046 -5.726 -9.191 1.00 83.25 93 GLY A CA 1
ATOM 732 C C . GLY A 1 93 ? 2.668 -6.374 -9.265 1.00 83.25 93 GLY A C 1
ATOM 733 O O . GLY A 1 93 ? 1.943 -6.179 -10.241 1.00 83.25 93 GLY A O 1
ATOM 734 N N . ALA A 1 94 ? 2.279 -7.104 -8.221 1.00 86.00 94 ALA A N 1
ATOM 735 C CA . ALA A 1 94 ? 0.969 -7.754 -8.171 1.00 86.00 94 ALA A CA 1
ATOM 736 C C . ALA A 1 94 ? -0.176 -6.752 -7.965 1.00 86.00 94 ALA A C 1
ATOM 738 O O . ALA A 1 94 ? -1.184 -6.788 -8.663 1.00 86.00 94 ALA A O 1
ATOM 739 N N . VAL A 1 95 ? -0.008 -5.849 -7.003 1.00 91.75 95 VAL A N 1
ATOM 740 C CA . VAL A 1 95 ? -0.939 -4.777 -6.624 1.00 91.75 95 VAL A CA 1
ATOM 741 C C . VAL A 1 95 ? -0.119 -3.566 -6.177 1.00 91.75 95 VAL A C 1
ATOM 743 O O . VAL A 1 95 ? 1.085 -3.691 -5.954 1.00 91.75 95 VAL A O 1
ATOM 746 N N . ALA A 1 96 ? -0.754 -2.410 -5.998 1.00 93.25 96 ALA A N 1
ATOM 747 C CA . ALA A 1 96 ? -0.131 -1.282 -5.307 1.00 93.25 96 ALA A CA 1
ATOM 748 C C . ALA A 1 96 ? -0.844 -1.010 -3.984 1.00 93.25 96 ALA A C 1
ATOM 750 O O . ALA A 1 96 ? -2.072 -1.051 -3.919 1.00 93.25 96 ALA A O 1
ATOM 751 N N . ILE A 1 97 ? -0.081 -0.729 -2.931 1.00 93.88 97 ILE A N 1
ATOM 752 C CA . ILE A 1 97 ? -0.615 -0.422 -1.604 1.00 93.88 97 ILE A CA 1
ATOM 753 C C . ILE A 1 97 ? -0.044 0.917 -1.151 1.00 93.88 97 ILE A C 1
ATOM 755 O O . ILE A 1 97 ? 1.168 1.120 -1.134 1.00 93.88 97 ILE A O 1
ATOM 759 N N . GLU A 1 98 ? -0.918 1.819 -0.736 1.00 94.38 98 GLU A N 1
ATOM 760 C CA . GLU A 1 98 ? -0.554 3.096 -0.138 1.00 94.38 98 GLU A CA 1
ATOM 761 C C . GLU A 1 98 ? -0.960 3.092 1.327 1.00 94.38 98 GLU A C 1
ATOM 763 O O . GLU A 1 98 ? -2.121 2.866 1.657 1.00 94.38 98 GLU A O 1
ATOM 768 N N . GLU A 1 99 ? -0.002 3.348 2.208 1.00 91.94 99 GLU A N 1
ATOM 769 C CA . GLU A 1 99 ? -0.209 3.479 3.639 1.00 91.94 99 GLU A CA 1
ATOM 770 C C . GLU A 1 99 ? -0.159 4.956 4.048 1.00 91.94 99 GLU A C 1
ATOM 772 O O . GLU A 1 99 ? 0.812 5.684 3.810 1.00 91.94 99 GLU A O 1
ATOM 777 N N . TYR A 1 100 ? -1.226 5.373 4.722 1.00 88.69 100 TYR A N 1
ATOM 778 C CA . TYR A 1 100 ? -1.467 6.719 5.204 1.00 88.69 100 TYR A CA 1
ATOM 779 C C . TYR A 1 100 ? -1.585 6.717 6.734 1.00 88.69 100 TYR A C 1
ATOM 781 O O . TYR A 1 100 ? -2.502 6.126 7.312 1.00 88.69 100 TYR A O 1
ATOM 789 N N . GLY A 1 101 ? -0.680 7.422 7.416 1.00 82.56 101 GLY A N 1
ATOM 790 C CA . GLY A 1 101 ? -0.822 7.711 8.850 1.00 82.56 101 GLY A CA 1
ATOM 791 C C . GLY A 1 101 ? -1.868 8.798 9.106 1.00 82.56 101 GLY A C 1
ATOM 792 O O . GLY A 1 101 ? -2.405 9.353 8.150 1.00 82.56 101 GLY A O 1
ATOM 793 N N . VAL A 1 102 ? -2.166 9.127 10.371 1.00 79.38 102 VAL A N 1
ATOM 794 C CA . VAL A 1 102 ? -3.180 10.13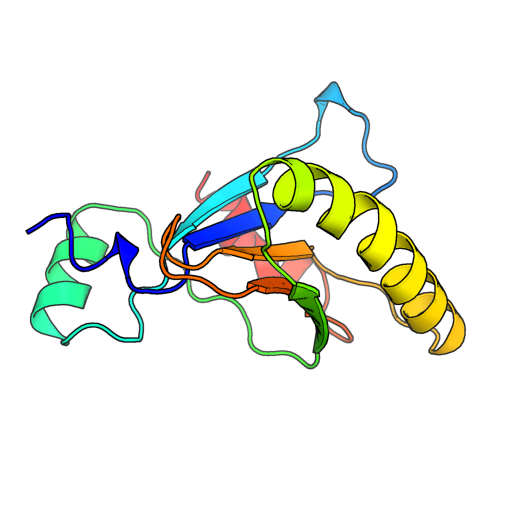1 10.787 1.00 79.38 102 VAL A CA 1
ATOM 795 C C . VAL A 1 102 ? -2.887 11.522 10.188 1.00 79.38 102 VAL A C 1
ATOM 797 O O . VAL A 1 102 ? -1.742 11.965 10.173 1.00 79.38 102 VAL A O 1
ATOM 800 N N . ILE A 1 103 ? -3.904 12.230 9.668 1.00 74.12 103 ILE A N 1
ATOM 801 C CA . ILE A 1 103 ? -3.706 13.567 9.077 1.00 74.12 103 ILE A CA 1
ATOM 802 C C . ILE A 1 103 ? -3.308 14.507 10.212 1.00 74.12 103 ILE A C 1
ATOM 804 O O . ILE A 1 103 ? -4.025 14.604 11.201 1.00 74.12 103 ILE A O 1
ATOM 808 N N . GLY A 1 104 ? -2.177 15.192 10.054 1.00 73.81 104 GLY A N 1
ATOM 809 C CA . GLY A 1 104 ? -1.631 16.081 11.081 1.00 73.81 104 GLY A CA 1
ATOM 810 C C . GLY A 1 104 ? -0.717 15.393 12.099 1.00 73.81 104 GLY A C 1
ATOM 811 O O . GLY A 1 104 ? -0.041 16.099 12.835 1.00 73.81 104 GLY A O 1
ATOM 812 N N . GLU A 1 105 ? -0.638 14.057 12.107 1.00 82.31 105 GLU A N 1
ATOM 813 C CA . GLU A 1 105 ? 0.325 13.306 12.938 1.00 82.31 105 GLU A CA 1
ATOM 814 C C . GLU A 1 105 ? 1.344 12.525 12.087 1.00 82.31 105 GLU A C 1
ATOM 816 O O . GLU A 1 105 ? 2.456 12.267 12.534 1.00 82.31 105 GLU A O 1
ATOM 821 N N . SER A 1 106 ? 0.985 12.134 10.859 1.00 83.38 106 SER A N 1
ATOM 822 C CA . SER A 1 106 ? 1.874 11.388 9.966 1.00 83.38 106 SER A CA 1
ATOM 823 C C . SER A 1 106 ? 2.920 12.289 9.330 1.00 83.38 106 SER A C 1
ATOM 825 O O . SER A 1 106 ? 2.590 13.330 8.772 1.00 83.38 106 SER A O 1
ATOM 827 N N . GLU A 1 107 ? 4.165 11.829 9.301 1.00 89.44 107 GLU A N 1
ATOM 828 C CA . GLU A 1 107 ? 5.271 12.516 8.620 1.00 89.44 107 GLU A CA 1
ATOM 829 C C . GLU A 1 107 ? 5.475 12.031 7.179 1.00 89.44 107 GLU A C 1
ATOM 831 O O . GLU A 1 107 ? 6.269 12.597 6.424 1.00 89.44 107 GLU A O 1
ATOM 836 N N . ARG A 1 108 ? 4.771 10.966 6.775 1.00 92.25 108 ARG A N 1
ATOM 837 C CA . ARG A 1 108 ? 4.973 10.313 5.478 1.00 92.25 108 ARG A CA 1
ATOM 838 C C . ARG A 1 108 ? 3.728 9.639 4.915 1.00 92.25 108 ARG A C 1
ATOM 840 O O . ARG A 1 108 ? 2.788 9.311 5.639 1.00 92.25 108 ARG A O 1
ATOM 847 N N . ILE A 1 109 ? 3.782 9.430 3.609 1.00 92.81 109 ILE A N 1
ATOM 848 C CA . ILE A 1 109 ? 2.947 8.527 2.824 1.00 92.81 109 ILE A CA 1
ATOM 849 C C . ILE A 1 109 ? 3.874 7.405 2.375 1.00 92.81 109 ILE A C 1
ATOM 851 O O . ILE A 1 109 ? 4.938 7.683 1.822 1.00 92.81 109 ILE A O 1
ATOM 855 N N . ARG A 1 110 ? 3.504 6.156 2.622 1.00 94.06 110 ARG A N 1
ATOM 856 C CA . ARG A 1 110 ? 4.311 5.007 2.216 1.00 94.06 110 ARG A CA 1
ATOM 857 C C . ARG A 1 110 ? 3.637 4.306 1.047 1.00 94.06 110 ARG A C 1
ATOM 859 O O . ARG A 1 110 ? 2.451 4.022 1.108 1.00 94.06 110 ARG A O 1
ATOM 866 N N . ILE A 1 111 ? 4.402 4.006 0.009 1.00 94.81 111 ILE A N 1
ATOM 867 C CA . ILE A 1 111 ? 3.948 3.260 -1.164 1.00 94.81 111 ILE A CA 1
ATOM 868 C C . ILE A 1 111 ? 4.688 1.926 -1.170 1.00 94.81 111 ILE A C 1
ATOM 870 O O . ILE A 1 111 ? 5.911 1.884 -1.025 1.00 94.81 111 ILE A O 1
ATOM 874 N N . ILE A 1 112 ? 3.931 0.843 -1.290 1.00 93.75 112 ILE A N 1
ATOM 875 C CA . ILE A 1 112 ? 4.388 -0.539 -1.187 1.00 93.75 112 ILE A CA 1
ATOM 876 C C . ILE A 1 112 ? 3.967 -1.256 -2.468 1.00 93.75 112 ILE A C 1
ATOM 878 O O . ILE A 1 112 ? 2.791 -1.269 -2.831 1.00 93.75 112 ILE A O 1
ATOM 882 N N . MET A 1 113 ? 4.943 -1.871 -3.126 1.00 93.19 113 MET A N 1
ATOM 883 C CA . MET A 1 113 ? 4.779 -2.682 -4.328 1.00 93.19 113 MET A CA 1
ATOM 884 C C . MET A 1 113 ? 5.232 -4.110 -4.039 1.00 93.19 113 MET A C 1
ATOM 886 O O . MET A 1 113 ? 6.437 -4.373 -4.091 1.00 93.19 113 MET A O 1
ATOM 890 N N . PRO A 1 114 ? 4.308 -5.024 -3.705 1.00 93.25 114 PRO A N 1
ATOM 891 C CA . PRO A 1 114 ? 4.584 -6.454 -3.648 1.00 93.25 114 PRO A CA 1
ATOM 892 C C . PRO A 1 114 ? 5.178 -6.954 -4.968 1.00 93.25 114 PRO A C 1
ATOM 894 O O . PRO A 1 114 ? 4.614 -6.701 -6.032 1.00 93.25 114 PRO A O 1
ATOM 897 N N . VAL A 1 115 ? 6.306 -7.658 -4.896 1.00 91.50 115 VAL A N 1
ATOM 898 C CA . VAL A 1 115 ? 7.033 -8.210 -6.049 1.00 91.50 115 VAL A CA 1
ATOM 899 C C . VAL A 1 115 ? 7.334 -9.690 -5.834 1.00 91.50 115 VAL A C 1
ATOM 901 O O . VAL A 1 115 ? 7.424 -10.157 -4.700 1.00 91.50 115 VAL A O 1
ATOM 904 N N . GLY A 1 116 ? 7.514 -10.432 -6.929 1.00 88.38 116 GLY A N 1
ATOM 905 C CA . GLY A 1 116 ? 7.795 -11.873 -6.862 1.00 88.38 116 GLY A CA 1
ATOM 906 C C . GLY A 1 116 ? 6.602 -12.709 -6.390 1.00 88.38 116 GLY A C 1
ATOM 907 O O . GLY A 1 116 ? 6.779 -13.841 -5.949 1.00 88.38 116 GLY A O 1
ATOM 908 N N . ILE A 1 117 ? 5.397 -12.144 -6.466 1.00 90.56 117 ILE A N 1
ATOM 909 C CA . ILE A 1 117 ? 4.137 -12.807 -6.157 1.00 90.56 117 ILE A CA 1
ATOM 910 C C . ILE A 1 117 ? 3.154 -12.568 -7.301 1.00 90.56 117 ILE A C 1
ATOM 912 O O . ILE A 1 117 ? 3.100 -11.478 -7.864 1.00 90.56 117 ILE A O 1
ATOM 916 N N . GLU A 1 118 ? 2.378 -13.593 -7.639 1.00 89.75 118 GLU 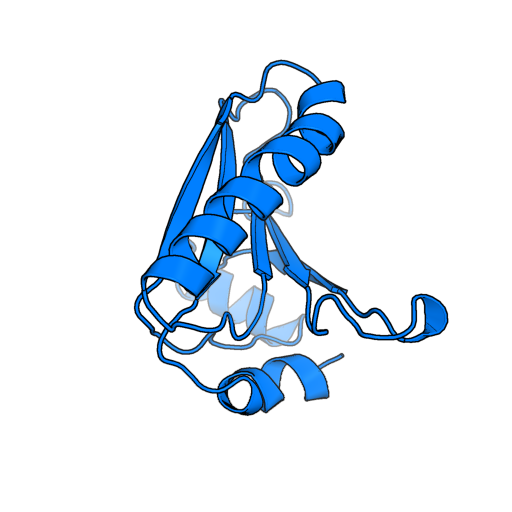A N 1
ATOM 917 C CA . GLU A 1 118 ? 1.354 -13.505 -8.677 1.00 89.75 118 GLU A CA 1
ATOM 918 C C . GLU A 1 118 ? 0.149 -12.689 -8.204 1.00 89.75 118 GLU A C 1
ATOM 920 O O . GLU A 1 118 ? -0.286 -12.793 -7.052 1.00 89.75 118 GLU A O 1
ATOM 925 N N . ARG A 1 119 ? -0.465 -11.928 -9.118 1.00 88.06 119 ARG A N 1
ATOM 926 C CA . ARG A 1 119 ? -1.672 -11.135 -8.822 1.00 88.06 119 ARG A CA 1
ATOM 927 C C . ARG A 1 119 ? -2.818 -11.989 -8.273 1.00 88.06 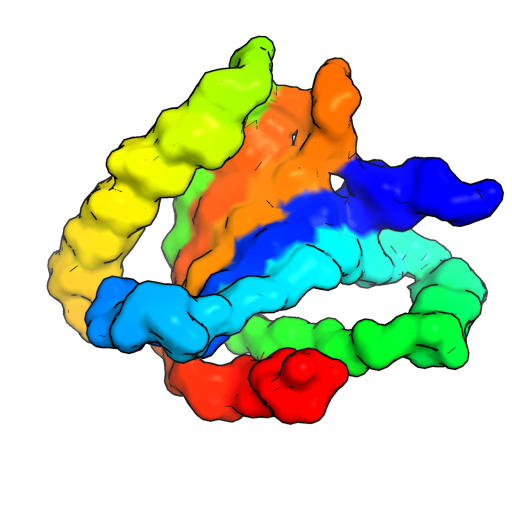119 ARG A C 1
ATOM 929 O O . ARG A 1 119 ? -3.561 -11.536 -7.406 1.00 88.06 119 ARG A O 1
ATOM 936 N N . THR A 1 120 ? -2.932 -13.234 -8.729 1.00 90.56 120 THR A N 1
ATOM 937 C CA . THR A 1 120 ? -3.954 -14.195 -8.285 1.00 90.56 120 THR A CA 1
ATOM 938 C C . THR A 1 120 ? -3.876 -14.516 -6.790 1.00 90.56 120 THR A C 1
ATOM 940 O O . THR A 1 120 ? -4.884 -14.897 -6.202 1.00 90.56 120 THR A O 1
ATOM 943 N N . ALA A 1 121 ? -2.737 -14.288 -6.127 1.00 91.06 121 ALA A N 1
ATOM 944 C CA . ALA A 1 121 ? -2.634 -14.418 -4.673 1.00 91.06 121 ALA A CA 1
ATOM 945 C C . ALA A 1 121 ? -3.510 -13.399 -3.915 1.00 91.06 121 ALA A C 1
ATOM 947 O O . ALA A 1 121 ? -3.849 -13.617 -2.753 1.00 91.06 121 ALA A O 1
ATOM 948 N N . TYR A 1 122 ? -3.906 -12.305 -4.574 1.00 90.81 122 TYR A N 1
ATOM 949 C CA . TYR A 1 122 ? -4.810 -11.287 -4.040 1.00 90.81 122 TYR A CA 1
ATOM 950 C C . TYR A 1 122 ? -6.277 -11.535 -4.414 1.00 90.81 122 TYR A C 1
ATOM 952 O O . TYR A 1 122 ? -7.128 -10.725 -4.055 1.00 90.81 122 TYR A O 1
ATOM 960 N N . GLN A 1 123 ? -6.609 -12.647 -5.080 1.00 89.94 123 GLN A N 1
ATOM 961 C CA . GLN A 1 123 ? -7.989 -12.958 -5.462 1.00 89.94 123 GLN A CA 1
ATOM 962 C C . GLN A 1 123 ? -8.976 -12.915 -4.278 1.00 89.94 123 GLN A C 1
ATOM 964 O O . GLN A 1 123 ? -10.022 -12.295 -4.434 1.00 89.94 123 GLN A O 1
ATOM 969 N N . PRO A 1 124 ? -8.649 -13.418 -3.065 1.00 89.25 124 PRO A N 1
ATOM 970 C CA . PRO A 1 124 ? -9.557 -13.296 -1.921 1.00 89.25 124 PRO A CA 1
ATOM 971 C C . PRO A 1 124 ? -9.906 -11.848 -1.549 1.00 89.25 124 PRO A C 1
ATOM 973 O O . PRO A 1 124 ? -10.999 -11.587 -1.059 1.00 89.25 124 PRO A O 1
ATOM 976 N N . LEU A 1 125 ? -8.987 -10.901 -1.775 1.00 87.44 125 LEU A N 1
ATOM 977 C CA . LEU A 1 125 ? -9.244 -9.471 -1.596 1.00 87.44 125 LEU A CA 1
ATOM 978 C C . LEU A 1 125 ? -10.131 -8.927 -2.725 1.00 87.44 125 LEU A C 1
ATOM 980 O O . LEU A 1 125 ? -11.007 -8.115 -2.455 1.00 87.44 125 LEU A O 1
ATOM 984 N N . MET A 1 126 ? -9.905 -9.372 -3.964 1.00 86.56 126 MET A N 1
ATOM 985 C CA . MET A 1 126 ? -10.686 -8.962 -5.139 1.00 86.56 126 MET A CA 1
ATOM 986 C C . MET A 1 126 ? -12.110 -9.522 -5.151 1.00 86.56 126 MET A C 1
ATOM 988 O O . MET A 1 126 ? -12.971 -8.917 -5.770 1.00 86.56 126 MET A O 1
ATOM 992 N N . ASP A 1 127 ? -12.346 -10.668 -4.515 1.00 87.44 127 ASP A N 1
ATOM 993 C CA . ASP A 1 127 ? -13.667 -11.302 -4.432 1.00 87.44 127 ASP A CA 1
ATOM 994 C C . ASP A 1 127 ? -14.499 -10.760 -3.262 1.00 87.44 127 ASP A C 1
ATOM 996 O O . ASP A 1 127 ? -15.721 -10.900 -3.240 1.00 87.44 127 ASP A O 1
ATOM 1000 N N . ALA A 1 128 ? -13.840 -10.175 -2.258 1.00 79.62 128 ALA A N 1
ATOM 1001 C CA . ALA A 1 128 ? -14.501 -9.652 -1.068 1.00 79.62 128 ALA A CA 1
ATOM 1002 C C . ALA A 1 128 ? -15.233 -8.316 -1.309 1.00 79.62 128 ALA A C 1
ATOM 1004 O O . ALA A 1 128 ? -16.015 -7.909 -0.444 1.00 79.62 128 ALA A O 1
ATOM 1005 N N . PHE A 1 129 ? -14.979 -7.640 -2.439 1.00 68.81 129 PHE A N 1
ATOM 1006 C CA . PHE A 1 129 ? -15.473 -6.296 -2.765 1.00 68.81 129 PHE A CA 1
ATOM 1007 C C . PHE A 1 129 ? -15.703 -6.124 -4.268 1.00 68.81 129 PHE A C 1
ATOM 1009 O O . PHE A 1 129 ? -16.654 -5.392 -4.620 1.00 68.81 129 PHE A O 1
#